Protein AF-A0A485A256-F1 (afdb_monomer)

Sequence (51 aa):
MVLRDMVGEQVRSKPRYRCQKCGFTAYTMYWHCPSCRAWSTIKPIRGLDGQ

pLDDT: mean 82.65, std 16.28, range [42.84, 97.5]

Nearest PDB structures (foldseek):
  4zlh-assembly1_A  TM=9.250E-01  e=2.489E-07  Escherichia coli O157:H7
  7wzb-assembly1_B  TM=9.045E-01  e=3.253E-07  Salmonella enterica subsp. enterica serovar Typhimurium str. LT2
  7wzb-assembly1_A  TM=9.149E-01  e=6.348E-07  Salmonella enterica subsp. enterica serovar Typhimurium str. LT2
  7t6d-assembly1_B  TM=8.831E-01  e=8.868E-07  Escherichia coli
  7t6d-assembly1_A  TM=8.780E-01  e=9.482E-07  Escherichia coli

Foldseek 3Di:
DVVVVVVVVVVQPDFQKAFQPPGDTHVDDDQADPPPRDGPRIDTDDDPVRD

Radius of gyration: 13.44 Å; Cα contacts (8 Å, |Δi|>4): 62; chains: 1; bounding box: 31×16×35 Å

Secondary structure (DSSP, 8-state):
-HHHHHHHHHHHTS-SEEETTT--EESS--SB-TTT--BS-EEE---SS--

Mean predicted aligned error: 8.08 Å

InterPro domains:
  IPR041166 LapB, rubredoxin metal binding domain [PF18073] (17-44)

Organism: Kluyvera cryocrescens (NCBI:txid580)

Structure (mmCIF, N/CA/C/O backbone):
data_AF-A0A485A256-F1
#
_entry.id   AF-A0A485A256-F1
#
loop_
_atom_site.group_PDB
_atom_site.id
_atom_site.type_symbol
_atom_site.label_atom_id
_atom_site.label_alt_id
_atom_site.label_comp_id
_atom_site.label_asym_id
_atom_site.label_entity_id
_atom_site.label_seq_id
_atom_site.pdbx_PDB_ins_code
_atom_site.Cartn_x
_atom_site.Cartn_y
_atom_site.Cartn_z
_atom_site.occupancy
_atom_site.B_iso_or_equiv
_atom_site.auth_seq_id
_atom_site.auth_comp_id
_atom_site.auth_asym_id
_atom_site.auth_atom_id
_atom_site.pdbx_PDB_model_num
ATOM 1 N N . MET A 1 1 ? -19.715 3.586 24.193 1.00 56.94 1 MET A N 1
ATOM 2 C CA . MET A 1 1 ? -19.704 2.657 23.040 1.00 56.94 1 MET A CA 1
ATOM 3 C C . MET A 1 1 ? -18.252 2.368 22.639 1.00 56.94 1 MET A C 1
ATOM 5 O O . MET A 1 1 ? -17.869 2.550 21.498 1.00 56.94 1 MET A O 1
ATOM 9 N N . VAL A 1 2 ? -17.435 1.898 23.588 1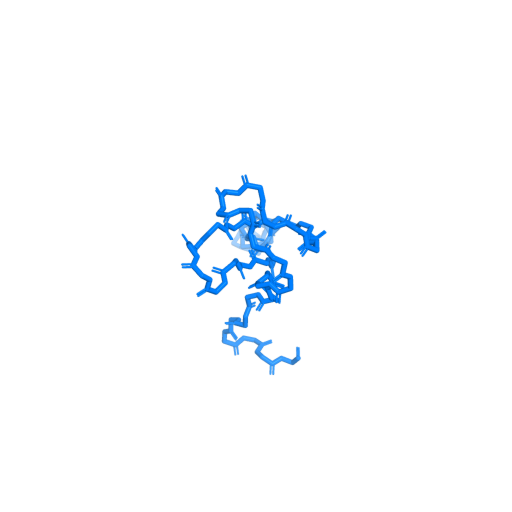.00 71.81 2 VAL A N 1
ATOM 10 C CA . VAL A 1 2 ? -15.960 1.916 23.491 1.00 71.81 2 VAL A CA 1
ATOM 11 C C . VAL A 1 2 ? -15.414 0.998 22.386 1.00 71.81 2 VAL A C 1
ATOM 13 O O . VAL A 1 2 ? -14.459 1.343 21.698 1.00 71.81 2 VAL A O 1
ATOM 16 N N . LEU A 1 3 ? -16.065 -0.147 22.156 1.00 73.56 3 LEU A N 1
ATOM 17 C CA . LEU A 1 3 ? -15.651 -1.110 21.129 1.00 73.56 3 LEU A CA 1
ATOM 18 C C . LEU A 1 3 ? -15.779 -0.564 19.699 1.00 73.56 3 LEU A C 1
ATOM 20 O O . LEU A 1 3 ? -14.934 -0.866 18.862 1.00 73.56 3 LEU A O 1
ATOM 24 N N . ARG A 1 4 ? -16.801 0.253 19.404 1.00 70.69 4 ARG A N 1
ATOM 25 C CA . ARG A 1 4 ? -16.960 0.849 18.064 1.00 70.69 4 ARG A CA 1
ATOM 26 C C . ARG A 1 4 ? -15.860 1.860 17.771 1.00 70.69 4 ARG A C 1
ATOM 28 O O . ARG A 1 4 ? -15.334 1.859 16.663 1.00 70.69 4 ARG A O 1
ATOM 35 N N . ASP A 1 5 ? -15.499 2.666 18.763 1.00 70.88 5 ASP A N 1
ATOM 36 C CA . ASP A 1 5 ? -14.467 3.691 18.614 1.00 70.88 5 ASP A CA 1
ATOM 37 C C . ASP A 1 5 ? -13.083 3.050 18.414 1.00 70.88 5 ASP A C 1
ATOM 39 O O . ASP A 1 5 ? -12.360 3.411 17.489 1.00 70.88 5 ASP A O 1
ATOM 43 N N . MET A 1 6 ? -12.759 2.003 19.185 1.00 64.00 6 MET A N 1
ATOM 44 C CA . MET A 1 6 ? -11.507 1.244 19.032 1.00 64.00 6 MET A CA 1
ATOM 45 C C . MET A 1 6 ? -11.395 0.534 17.675 1.00 64.00 6 MET A C 1
ATOM 47 O O . MET A 1 6 ? -10.328 0.518 17.062 1.00 64.00 6 MET A O 1
ATOM 51 N N . VAL A 1 7 ? -12.494 -0.041 17.175 1.00 70.31 7 VAL A N 1
ATOM 52 C CA . VAL A 1 7 ? -12.520 -0.660 15.840 1.00 70.31 7 VAL A CA 1
ATOM 53 C C . VAL A 1 7 ? -12.379 0.401 14.746 1.00 70.31 7 VAL A C 1
ATOM 55 O O . VAL A 1 7 ? -11.658 0.173 13.777 1.00 70.31 7 VAL A O 1
ATOM 58 N N . GLY A 1 8 ? -13.002 1.573 14.905 1.00 62.75 8 GLY A N 1
ATOM 59 C CA . GLY A 1 8 ? -12.858 2.698 13.978 1.00 62.75 8 GLY A CA 1
ATOM 60 C C . GLY A 1 8 ? -11.411 3.185 13.850 1.00 62.75 8 GLY A C 1
ATOM 61 O O . GLY A 1 8 ? -10.926 3.379 12.733 1.00 62.75 8 GLY A O 1
ATOM 62 N N . GLU A 1 9 ? -10.701 3.305 14.972 1.00 62.44 9 GLU A N 1
ATOM 63 C CA . GLU A 1 9 ? -9.282 3.684 15.009 1.00 62.44 9 GLU A CA 1
ATOM 64 C C . GLU A 1 9 ? -8.401 2.633 14.306 1.00 62.44 9 GLU A C 1
AT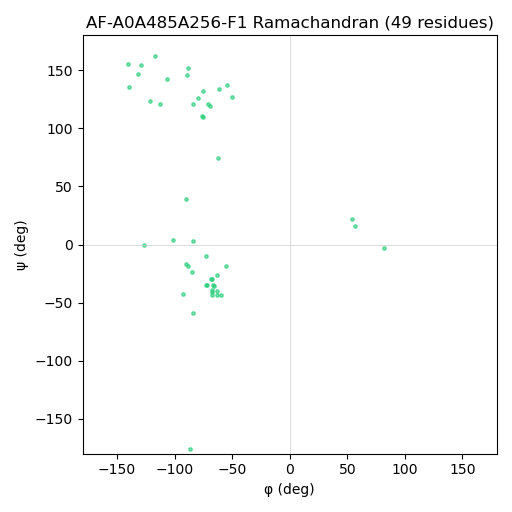OM 66 O O . GLU A 1 9 ? -7.556 2.958 13.469 1.00 62.44 9 GLU A O 1
ATOM 71 N N . GLN A 1 10 ? -8.668 1.345 14.553 1.00 58.69 10 GLN A N 1
ATOM 72 C CA . GLN A 1 10 ? -7.942 0.228 13.938 1.00 58.69 10 GLN A CA 1
ATOM 73 C C . GLN A 1 10 ? -8.190 0.110 12.421 1.00 58.69 10 GLN A C 1
ATOM 75 O O . GLN A 1 10 ? -7.338 -0.370 11.674 1.00 58.69 10 GLN A O 1
ATOM 80 N N . VAL A 1 11 ? -9.360 0.530 11.932 1.00 60.09 11 VAL A N 1
ATOM 81 C CA . VAL A 1 11 ? -9.666 0.555 10.492 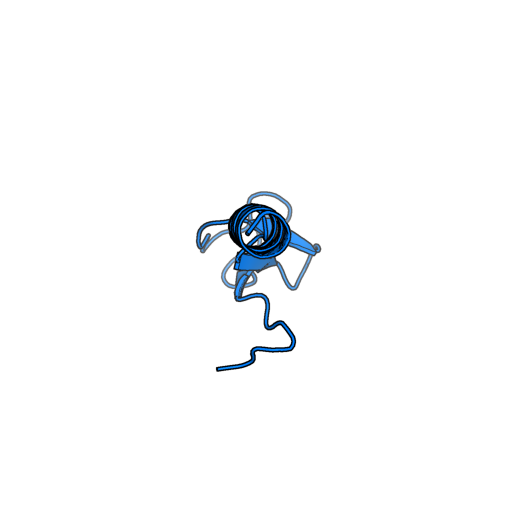1.00 60.09 11 VAL A CA 1
ATOM 82 C C . VAL A 1 11 ? -8.905 1.680 9.788 1.00 60.09 11 VAL A C 1
ATOM 84 O O . VAL A 1 11 ? -8.448 1.489 8.661 1.00 60.09 11 VAL A O 1
ATOM 87 N N . ARG A 1 12 ? -8.698 2.827 10.450 1.00 61.47 12 ARG A N 1
ATOM 88 C CA . ARG A 1 12 ? -7.925 3.954 9.898 1.00 61.47 12 ARG A CA 1
ATOM 89 C C . ARG A 1 12 ? -6.433 3.645 9.758 1.00 61.47 12 ARG A C 1
ATOM 91 O O . ARG A 1 12 ? -5.806 4.157 8.835 1.00 61.47 12 ARG A O 1
ATOM 98 N N . SER A 1 13 ? -5.878 2.786 10.614 1.00 67.00 13 SER A N 1
ATOM 99 C CA . SER A 1 13 ? -4.460 2.395 10.569 1.00 67.00 13 SER A CA 1
ATOM 100 C C . SER A 1 13 ? -4.148 1.257 9.589 1.00 67.00 13 SER A C 1
ATOM 102 O O . SER A 1 13 ? -2.995 0.838 9.476 1.00 67.00 13 SER A O 1
ATOM 104 N N . LYS A 1 14 ? -5.131 0.754 8.827 1.00 77.12 14 LYS A N 1
ATOM 105 C CA . LYS A 1 14 ? -4.865 -0.289 7.829 1.00 77.12 14 LYS A CA 1
ATOM 106 C C . LYS A 1 14 ? -4.266 0.304 6.548 1.00 77.12 14 LYS A C 1
ATOM 108 O O . LYS A 1 14 ? -4.876 1.185 5.935 1.00 77.12 14 LYS A O 1
ATOM 113 N N . PRO A 1 15 ? -3.110 -0.202 6.078 1.00 84.62 15 PRO A N 1
ATOM 114 C CA . PRO A 1 15 ? -2.582 0.197 4.784 1.00 84.62 15 PRO A CA 1
ATOM 115 C C . PRO A 1 15 ? -3.569 -0.191 3.681 1.00 84.62 15 PRO A C 1
ATOM 117 O O . PRO A 1 15 ? -4.082 -1.309 3.645 1.00 84.62 15 PRO A O 1
ATOM 120 N N . ARG A 1 16 ? -3.832 0.745 2.768 1.00 90.38 16 ARG A N 1
ATOM 121 C CA . ARG A 1 16 ? -4.816 0.574 1.689 1.00 90.38 16 ARG A CA 1
ATOM 122 C C . ARG A 1 16 ? -4.216 -0.065 0.443 1.00 90.38 16 ARG A C 1
ATOM 124 O O . ARG A 1 16 ? -4.960 -0.590 -0.377 1.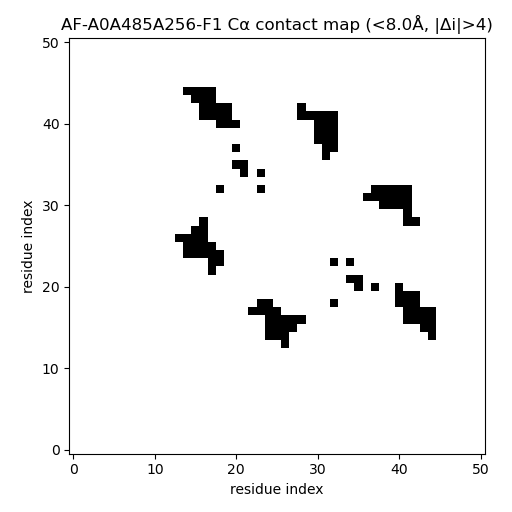00 90.38 16 ARG A O 1
ATOM 131 N N . TYR A 1 17 ? -2.893 -0.042 0.301 1.00 93.75 17 TYR A N 1
ATOM 132 C CA . TYR A 1 17 ? -2.179 -0.505 -0.884 1.00 93.75 17 TYR A CA 1
ATOM 133 C C . TYR A 1 17 ? -1.013 -1.423 -0.523 1.00 93.75 17 TYR A C 1
ATOM 135 O O . TYR A 1 17 ? -0.357 -1.237 0.502 1.00 93.75 17 TYR A O 1
ATOM 143 N N . ARG A 1 18 ? -0.730 -2.400 -1.389 1.00 95.25 18 ARG A N 1
ATOM 144 C CA . ARG A 1 18 ? 0.406 -3.320 -1.275 1.00 95.25 18 ARG A CA 1
ATOM 145 C C . ARG A 1 18 ? 1.053 -3.572 -2.633 1.00 95.25 18 ARG A C 1
ATOM 147 O O . ARG A 1 18 ? 0.371 -3.837 -3.622 1.00 95.25 18 ARG A O 1
ATOM 154 N N . CYS A 1 19 ? 2.380 -3.538 -2.665 1.00 96.31 19 CYS A N 1
ATOM 155 C CA . CYS A 1 19 ? 3.194 -3.986 -3.786 1.00 96.31 19 CYS A CA 1
ATOM 156 C C . CYS A 1 19 ? 3.112 -5.510 -3.922 1.00 96.31 19 CYS A C 1
ATOM 158 O O . CYS A 1 19 ? 3.552 -6.234 -3.03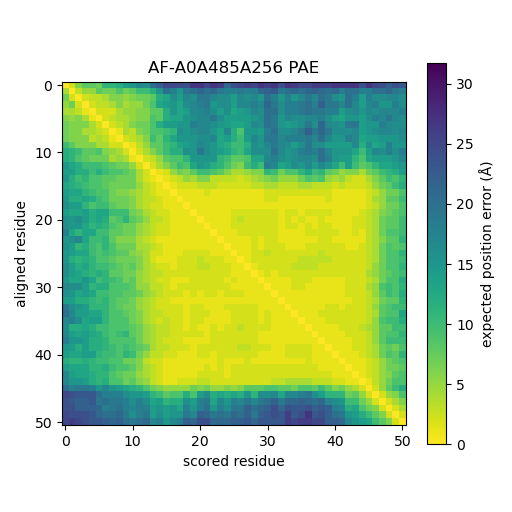3 1.00 96.31 19 CYS A O 1
ATOM 160 N N . GLN A 1 20 ? 2.619 -5.998 -5.058 1.00 96.06 20 GLN A N 1
ATOM 161 C CA . GLN A 1 20 ? 2.534 -7.433 -5.358 1.00 96.06 20 GLN A CA 1
ATOM 162 C C . GLN A 1 20 ? 3.902 -8.075 -5.660 1.00 96.06 20 GLN A C 1
ATOM 164 O O . GLN A 1 20 ? 3.995 -9.292 -5.742 1.00 96.06 20 GLN A O 1
ATOM 169 N N . LYS A 1 21 ? 4.969 -7.274 -5.818 1.00 96.88 21 LYS A N 1
ATOM 170 C CA . LYS A 1 21 ? 6.333 -7.766 -6.089 1.00 96.88 21 LYS A CA 1
ATOM 171 C C . LYS A 1 21 ? 7.173 -7.963 -4.824 1.00 96.88 21 LYS A C 1
ATOM 173 O O . LYS A 1 21 ? 7.893 -8.945 -4.734 1.00 96.88 21 LYS A O 1
ATOM 178 N N . CYS A 1 22 ? 7.122 -7.026 -3.874 1.00 96.75 22 CYS A N 1
AT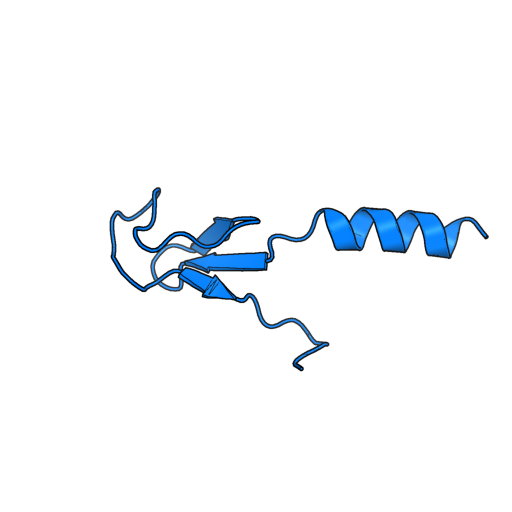OM 179 C CA . CYS A 1 22 ? 7.970 -7.062 -2.669 1.00 96.75 22 CYS A CA 1
ATOM 180 C C . CYS A 1 22 ? 7.211 -6.949 -1.342 1.00 96.75 22 CYS A C 1
ATOM 182 O O . CYS A 1 22 ? 7.834 -6.936 -0.289 1.00 96.75 22 CYS A O 1
ATOM 184 N N . GLY A 1 23 ? 5.883 -6.813 -1.367 1.00 95.31 23 GLY A N 1
ATOM 185 C CA . GLY A 1 23 ? 5.070 -6.727 -0.153 1.00 95.31 23 GLY A CA 1
ATOM 186 C C . GLY A 1 23 ? 5.008 -5.348 0.511 1.00 95.31 23 GLY A C 1
ATOM 187 O O . GLY A 1 23 ? 4.251 -5.201 1.465 1.00 95.31 23 GLY A O 1
ATOM 188 N N . PHE A 1 24 ? 5.717 -4.330 0.004 1.00 95.94 24 PHE A N 1
ATOM 189 C CA . PHE A 1 24 ? 5.645 -2.953 0.520 1.00 95.94 24 PHE A CA 1
ATOM 190 C C . PHE A 1 24 ? 4.195 -2.468 0.653 1.00 95.94 24 PHE A C 1
ATOM 192 O O . PHE A 1 24 ? 3.445 -2.515 -0.323 1.00 95.94 24 PHE A O 1
ATOM 199 N N . THR A 1 25 ? 3.808 -1.983 1.833 1.00 94.88 25 THR A N 1
ATOM 200 C CA . THR A 1 25 ? 2.463 -1.469 2.117 1.00 94.88 25 THR A CA 1
ATOM 201 C C . THR A 1 25 ? 2.447 0.050 2.225 1.00 94.88 25 THR A C 1
ATOM 203 O O . THR A 1 25 ? 3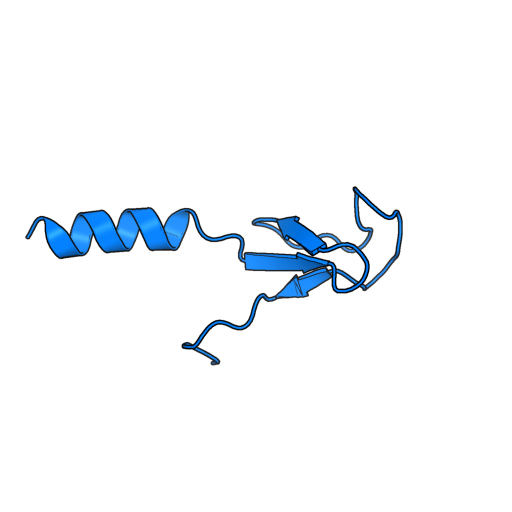.357 0.635 2.804 1.00 94.88 25 THR A O 1
ATOM 206 N N . ALA A 1 26 ? 1.389 0.684 1.726 1.00 91.94 26 ALA A N 1
ATOM 207 C CA . ALA A 1 26 ? 1.207 2.129 1.777 1.00 91.94 26 ALA A CA 1
ATOM 208 C C . ALA A 1 26 ? -0.250 2.510 2.063 1.00 91.94 26 ALA A C 1
ATOM 210 O O . ALA A 1 26 ? -1.184 1.761 1.766 1.00 91.94 26 ALA A O 1
ATOM 211 N N . TYR A 1 27 ? -0.447 3.704 2.619 1.00 92.12 27 TYR A N 1
ATOM 212 C CA . TYR A 1 27 ? -1.773 4.295 2.827 1.00 92.12 27 TYR A CA 1
ATOM 213 C C . TYR A 1 27 ? -2.289 5.032 1.582 1.00 92.12 27 TYR A C 1
ATOM 215 O O . TYR A 1 27 ? -3.498 5.150 1.390 1.00 92.12 27 TYR A O 1
ATOM 223 N N . THR A 1 28 ? -1.380 5.471 0.709 1.00 91.12 28 THR A N 1
ATOM 224 C CA . THR A 1 28 ? -1.651 6.162 -0.558 1.00 91.12 28 THR A CA 1
ATOM 225 C C . THR A 1 28 ? -1.154 5.342 -1.752 1.00 91.12 28 THR A C 1
ATOM 227 O O . THR A 1 28 ? -0.351 4.416 -1.604 1.00 91.12 28 THR A O 1
ATOM 230 N N . MET A 1 29 ? -1.656 5.659 -2.949 1.00 92.25 29 MET A N 1
ATOM 231 C CA . MET A 1 29 ? -1.233 4.997 -4.182 1.00 92.25 29 MET A CA 1
ATOM 232 C C . MET A 1 29 ? 0.147 5.502 -4.616 1.00 92.25 29 MET A C 1
ATOM 234 O O . MET A 1 29 ? 0.360 6.707 -4.732 1.00 92.25 29 MET A O 1
ATOM 238 N N . TYR A 1 30 ? 1.045 4.572 -4.940 1.00 95.50 30 TYR A N 1
ATOM 239 C CA . TYR A 1 30 ? 2.336 4.859 -5.562 1.00 95.50 30 TYR A CA 1
ATOM 240 C C . TYR A 1 30 ? 2.436 4.123 -6.896 1.00 95.50 30 TYR A C 1
ATOM 242 O O . TYR A 1 30 ? 2.328 2.900 -6.950 1.00 95.50 30 TYR A O 1
ATOM 250 N N . TRP A 1 31 ? 2.687 4.860 -7.977 1.00 95.00 31 TRP A N 1
ATOM 251 C CA . TRP A 1 31 ? 2.891 4.268 -9.304 1.00 95.00 31 TRP A CA 1
ATOM 252 C C . TRP A 1 31 ? 4.231 3.543 -9.423 1.00 95.00 31 TRP A C 1
ATOM 254 O O . TRP A 1 31 ? 4.322 2.505 -10.080 1.00 95.00 31 TR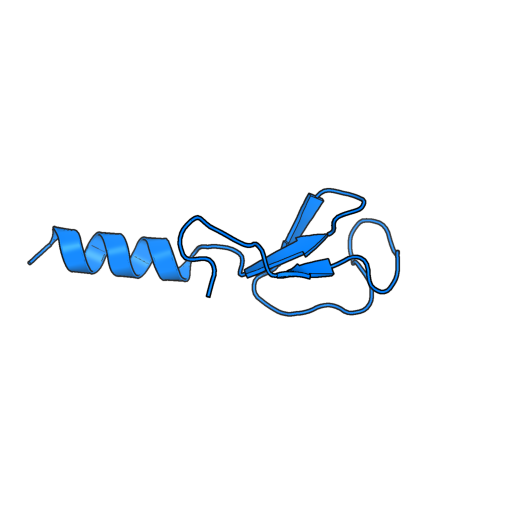P A O 1
ATOM 264 N N . HIS A 1 32 ? 5.251 4.072 -8.749 1.00 97.50 32 HIS A N 1
ATOM 265 C CA . HIS A 1 32 ? 6.591 3.510 -8.655 1.00 97.50 32 HIS A CA 1
ATOM 266 C C . HIS A 1 32 ? 6.848 3.065 -7.219 1.00 97.50 32 HIS A C 1
ATOM 268 O O . HIS A 1 3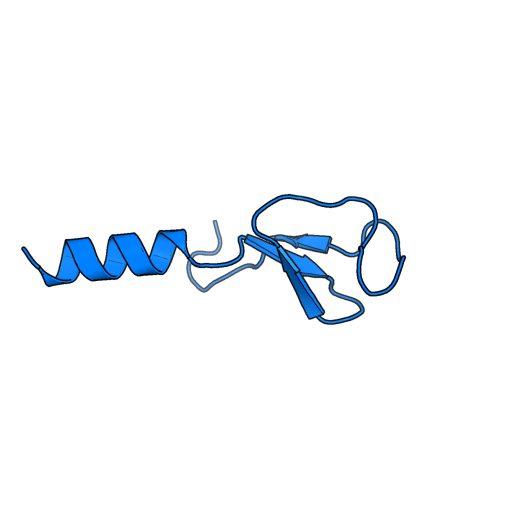2 ? 6.736 3.861 -6.289 1.00 97.50 32 HIS A O 1
ATOM 274 N N . CYS A 1 33 ? 7.145 1.782 -7.018 1.00 97.25 33 CYS A N 1
ATOM 275 C CA . CYS A 1 33 ? 7.315 1.229 -5.682 1.00 97.25 33 CYS A CA 1
ATOM 276 C C . CYS A 1 33 ? 8.612 1.739 -5.022 1.00 97.25 33 CYS A C 1
ATOM 278 O O . CYS A 1 33 ? 9.689 1.420 -5.532 1.00 97.25 33 CYS A O 1
ATOM 280 N N . PRO A 1 34 ? 8.553 2.411 -3.853 1.00 96.94 34 PRO A N 1
ATOM 281 C CA . PRO A 1 34 ? 9.748 2.920 -3.168 1.00 96.94 34 PRO A CA 1
ATOM 282 C C . PRO A 1 34 ? 10.727 1.826 -2.718 1.00 96.94 34 PRO A C 1
ATOM 284 O O . PRO A 1 34 ? 11.923 2.069 -2.608 1.00 96.94 34 PRO A O 1
ATOM 287 N N . SER A 1 35 ? 10.228 0.609 -2.474 1.00 97.12 35 SER A N 1
ATOM 288 C CA . SER A 1 35 ? 11.035 -0.520 -2.002 1.00 97.12 35 SER A CA 1
ATOM 289 C C . SER A 1 35 ? 11.734 -1.258 -3.151 1.00 97.12 35 SER A C 1
ATOM 291 O O . SER A 1 35 ? 12.959 -1.317 -3.188 1.00 97.12 35 SER A O 1
ATOM 293 N N . CYS A 1 36 ? 10.986 -1.798 -4.123 1.00 97.06 36 CYS A N 1
ATOM 294 C CA . CYS A 1 36 ? 11.558 -2.633 -5.190 1.00 97.06 36 CYS A CA 1
ATOM 295 C C . CYS A 1 36 ? 11.750 -1.913 -6.532 1.00 97.06 36 CYS A C 1
ATOM 297 O O . CYS A 1 36 ? 12.080 -2.566 -7.524 1.00 97.06 36 CYS A O 1
ATOM 299 N N . ARG A 1 37 ? 11.470 -0.602 -6.589 1.00 97.31 37 ARG A N 1
ATOM 300 C CA . ARG A 1 37 ? 11.611 0.272 -7.772 1.00 97.31 37 ARG A CA 1
ATOM 301 C C . ARG A 1 37 ? 10.882 -0.229 -9.024 1.00 97.31 37 ARG A C 1
ATOM 303 O O . ARG A 1 37 ? 11.231 0.144 -10.141 1.00 97.31 37 ARG A O 1
ATOM 310 N N . ALA A 1 38 ? 9.870 -1.076 -8.847 1.00 97.06 38 ALA A N 1
ATOM 311 C CA . ALA A 1 38 ? 9.033 -1.564 -9.933 1.00 97.06 38 ALA A CA 1
ATOM 312 C C . ALA A 1 38 ? 7.850 -0.620 -10.155 1.00 97.06 38 ALA A C 1
ATOM 314 O O . ALA A 1 38 ? 7.320 -0.042 -9.205 1.00 97.06 38 ALA A O 1
ATOM 315 N N . TRP A 1 39 ? 7.435 -0.487 -11.406 1.00 97.19 39 TRP A N 1
ATOM 316 C CA . TRP A 1 39 ? 6.257 0.281 -11.790 1.00 97.19 39 TRP A CA 1
ATOM 317 C C . TRP A 1 39 ? 5.003 -0.586 -11.743 1.00 97.19 39 TRP A C 1
ATOM 319 O O . TRP A 1 39 ? 5.092 -1.797 -11.916 1.00 97.19 39 TRP A O 1
ATOM 329 N N . SER A 1 40 ? 3.851 0.042 -11.496 1.00 95.81 40 SER A N 1
ATOM 330 C CA . SER A 1 40 ? 2.505 -0.548 -11.605 1.00 95.81 40 SER A CA 1
ATOM 331 C C . SER A 1 40 ? 2.238 -1.821 -10.775 1.00 95.81 40 SER A C 1
ATOM 333 O O . SER A 1 40 ? 1.215 -2.486 -10.967 1.00 95.81 40 SER A O 1
ATOM 335 N N . THR A 1 41 ? 3.089 -2.121 -9.787 1.00 96.75 41 THR A N 1
ATOM 336 C CA . THR A 1 41 ? 2.976 -3.294 -8.899 1.00 96.75 41 THR A CA 1
ATOM 337 C C . THR A 1 41 ? 2.166 -3.046 -7.626 1.00 96.75 41 THR A C 1
ATOM 339 O O . THR A 1 41 ? 1.764 -4.006 -6.967 1.00 96.75 41 THR A O 1
ATOM 342 N N . ILE A 1 42 ? 1.937 -1.787 -7.246 1.00 96.19 42 ILE A N 1
ATOM 343 C CA . ILE A 1 42 ? 1.176 -1.419 -6.046 1.00 96.19 42 ILE A CA 1
ATOM 344 C C . ILE A 1 42 ? -0.314 -1.433 -6.377 1.00 96.19 42 ILE A C 1
ATOM 346 O O . ILE A 1 42 ? -0.769 -0.747 -7.291 1.00 96.19 42 ILE A O 1
ATOM 350 N N . LYS A 1 43 ? -1.072 -2.257 -5.651 1.00 94.62 43 LYS A N 1
ATOM 351 C CA . LYS A 1 43 ? -2.510 -2.475 -5.848 1.00 94.62 43 LYS A CA 1
ATOM 352 C C . LYS A 1 43 ? -3.255 -2.314 -4.521 1.00 94.62 43 LYS A C 1
ATOM 354 O O . LYS A 1 43 ? -2.637 -2.526 -3.475 1.00 94.62 43 LYS A O 1
ATOM 359 N N . PRO A 1 44 ? -4.551 -1.957 -4.536 1.00 92.94 44 PRO A N 1
ATOM 360 C CA . PRO A 1 44 ? -5.361 -1.942 -3.326 1.00 92.94 44 PRO A CA 1
ATOM 361 C C . PRO A 1 44 ? -5.313 -3.293 -2.607 1.00 92.94 44 PRO A C 1
ATOM 363 O O . PRO A 1 44 ? -5.374 -4.346 -3.246 1.00 92.94 44 PRO A O 1
ATOM 366 N N . ILE A 1 45 ? -5.194 -3.271 -1.282 1.00 89.94 45 ILE A N 1
ATOM 367 C CA . ILE A 1 45 ? -5.309 -4.476 -0.463 1.00 89.94 45 ILE A CA 1
ATOM 368 C C . ILE A 1 45 ? -6.793 -4.821 -0.389 1.00 89.94 45 ILE A C 1
ATOM 370 O O . ILE A 1 45 ? -7.565 -4.115 0.254 1.00 89.94 45 ILE A O 1
ATOM 374 N N . ARG A 1 46 ? -7.193 -5.906 -1.053 1.00 79.75 46 ARG A N 1
ATOM 375 C CA . ARG A 1 46 ? -8.534 -6.472 -0.896 1.00 79.75 46 ARG A CA 1
ATOM 376 C C . ARG A 1 46 ? -8.577 -7.231 0.431 1.00 79.75 46 ARG A C 1
ATOM 378 O O . ARG A 1 46 ? -7.880 -8.231 0.588 1.00 79.75 46 ARG A O 1
ATOM 385 N N . GLY A 1 47 ? -9.316 -6.699 1.401 1.00 67.81 47 GLY A N 1
ATOM 386 C CA . GLY A 1 47 ? -9.725 -7.428 2.602 1.00 67.81 47 GLY A CA 1
ATOM 387 C C . GLY A 1 47 ? -11.024 -8.202 2.357 1.00 67.81 47 GLY A C 1
ATOM 388 O O . GLY A 1 47 ? -11.555 -8.178 1.251 1.00 67.81 47 GLY A O 1
ATOM 389 N N . LEU A 1 48 ? -11.550 -8.845 3.404 1.00 56.91 48 LEU A N 1
ATOM 390 C CA . LEU A 1 48 ? -12.851 -9.539 3.404 1.00 56.91 48 LEU A CA 1
ATOM 391 C C . LEU A 1 48 ? -14.030 -8.641 2.973 1.00 56.91 48 LEU A C 1
ATOM 393 O O . LEU A 1 48 ? -15.054 -9.149 2.537 1.00 56.91 48 LEU A O 1
ATOM 397 N N . ASP A 1 49 ? -13.858 -7.321 3.012 1.00 53.28 49 ASP A N 1
ATOM 398 C CA . ASP A 1 49 ? -14.852 -6.323 2.608 1.00 53.28 49 ASP A CA 1
ATOM 399 C C . ASP A 1 49 ? -14.729 -5.953 1.119 1.00 53.28 49 ASP A C 1
ATOM 401 O O . ASP A 1 49 ? -14.793 -4.778 0.763 1.00 53.28 49 ASP A O 1
ATOM 405 N N . GLY A 1 50 ? -14.462 -6.948 0.264 1.00 49.22 50 GLY A N 1
ATOM 406 C CA . GLY A 1 50 ? -14.199 -6.808 -1.171 1.00 49.22 50 GLY A CA 1
ATOM 407 C C . GLY A 1 50 ? -15.371 -6.237 -1.971 1.00 49.22 50 GLY A C 1
ATOM 408 O O . GLY A 1 50 ? -16.018 -6.968 -2.716 1.00 49.22 50 GLY A O 1
ATOM 409 N N . GLN A 1 51 ? -15.596 -4.933 -1.837 1.00 42.84 51 GLN A N 1
ATOM 410 C CA . GLN A 1 51 ? -16.361 -4.100 -2.761 1.00 42.84 51 GLN A CA 1
ATOM 411 C C . GLN A 1 51 ? -15.386 -3.287 -3.613 1.00 42.84 51 GLN A C 1
ATOM 413 O O . GLN A 1 51 ? -14.490 -2.629 -3.031 1.00 42.84 51 GLN A O 1
#

Solvent-accessible surface area (backbone atoms only — not comparable to full-atom values): 3218 Å² total; per-residue (Å²): 117,67,68,61,54,56,51,53,56,58,60,70,71,51,60,43,22,30,24,78,83,74,62,53,70,31,75,61,92,47,62,58,34,90,84,76,69,42,67,76,41,48,39,74,57,78,56,98,79,72,120